Protein AF-A0A956T1J5-F1 (afdb_monomer_lite)

Radius of gyration: 21.94 Å; chains: 1; bounding box: 53×18×77 Å

pLDDT: mean 79.91, std 13.27, range [41.59, 92.5]

Sequence (119 aa):
DGTGNVAEGFSGMAVAFVRGGLLGANVYRATNTFKDPNAKFYHKALDVGRIATDMVGLAGAVMTLAVPSMAATGRVMTQFAYGADLVSHSVRTLEHAGGRITQLKEARAREKGQGGSPE

Structure (mmCIF, N/CA/C/O backbone):
data_AF-A0A956T1J5-F1
#
_entry.id   AF-A0A956T1J5-F1
#
loop_
_atom_site.group_PDB
_atom_site.id
_atom_site.type_symbol
_atom_site.label_atom_id
_atom_site.label_alt_id
_atom_site.label_comp_id
_atom_site.label_asym_id
_atom_site.label_entity_id
_atom_site.label_seq_id
_atom_site.pdbx_PDB_ins_code
_atom_site.Cartn_x
_atom_site.Cartn_y
_atom_site.Cartn_z
_atom_site.occupancy
_atom_site.B_iso_or_equiv
_atom_site.auth_seq_id
_atom_site.auth_comp_id
_atom_site.auth_asym_id
_atom_site.auth_atom_id
_atom_site.pdbx_PDB_model_num
ATOM 1 N N . ASP A 1 1 ? 31.759 -4.678 -15.363 1.00 42.50 1 ASP A N 1
ATOM 2 C CA . ASP A 1 1 ? 31.417 -5.269 -14.061 1.00 42.50 1 ASP A CA 1
ATOM 3 C C . ASP A 1 1 ? 29.912 -5.535 -14.037 1.00 42.50 1 ASP A C 1
ATOM 5 O O . ASP A 1 1 ? 29.125 -4.604 -13.960 1.00 42.50 1 ASP A O 1
ATOM 9 N N . GLY A 1 2 ? 29.512 -6.777 -14.329 1.00 46.91 2 GLY A N 1
ATOM 10 C CA . GLY A 1 2 ? 28.132 -7.168 -14.672 1.00 46.91 2 GLY A CA 1
ATOM 11 C C . GLY A 1 2 ? 27.272 -7.606 -13.483 1.00 46.91 2 GLY A C 1
ATOM 12 O O . GLY A 1 2 ? 26.213 -8.194 -13.679 1.00 46.91 2 GLY A O 1
ATOM 13 N N . THR A 1 3 ? 27.729 -7.357 -12.257 1.00 48.12 3 THR A N 1
ATOM 14 C CA . THR A 1 3 ? 27.091 -7.829 -11.017 1.00 48.12 3 THR A CA 1
ATOM 15 C C . THR A 1 3 ? 26.052 -6.850 -10.451 1.00 48.12 3 THR A C 1
ATOM 17 O O . THR A 1 3 ? 25.144 -7.277 -9.739 1.00 48.12 3 THR A O 1
ATOM 20 N N . GLY A 1 4 ? 26.104 -5.565 -10.833 1.00 45.66 4 GLY A N 1
ATOM 21 C CA . GLY A 1 4 ? 25.160 -4.535 -10.371 1.00 45.66 4 GLY A CA 1
ATOM 22 C C . GLY A 1 4 ? 23.710 -4.745 -10.835 1.00 45.66 4 GLY A C 1
ATOM 23 O O . GLY A 1 4 ? 22.786 -4.612 -10.040 1.00 45.66 4 GLY A O 1
ATOM 24 N N . ASN A 1 5 ? 23.500 -5.183 -12.082 1.00 56.34 5 ASN A N 1
ATOM 25 C CA . ASN A 1 5 ? 22.156 -5.335 -12.666 1.00 56.34 5 ASN A CA 1
ATOM 26 C C . ASN A 1 5 ? 21.361 -6.525 -12.107 1.00 56.34 5 ASN A C 1
ATOM 28 O O . ASN A 1 5 ? 20.132 -6.494 -12.087 1.00 56.34 5 ASN A O 1
ATOM 32 N N . VAL A 1 6 ? 22.040 -7.587 -11.664 1.00 48.44 6 VAL A N 1
ATOM 33 C CA . VAL A 1 6 ? 21.367 -8.790 -11.152 1.00 48.44 6 VAL A CA 1
ATOM 34 C C . VAL A 1 6 ? 20.860 -8.538 -9.734 1.00 48.44 6 VAL A C 1
ATOM 36 O O . VAL A 1 6 ? 19.697 -8.807 -9.448 1.00 48.44 6 VAL A O 1
ATOM 39 N N . ALA A 1 7 ? 21.685 -7.943 -8.867 1.00 52.09 7 ALA A N 1
ATOM 40 C CA . ALA A 1 7 ? 21.278 -7.561 -7.515 1.00 52.09 7 ALA A CA 1
ATOM 41 C C . ALA A 1 7 ? 20.133 -6.527 -7.521 1.00 52.09 7 ALA A C 1
ATOM 43 O O . ALA A 1 7 ? 19.195 -6.633 -6.730 1.00 52.09 7 ALA A O 1
ATOM 44 N N . GLU A 1 8 ? 20.164 -5.571 -8.453 1.00 58.84 8 GLU A N 1
ATOM 45 C CA . GLU A 1 8 ? 19.114 -4.561 -8.616 1.00 58.84 8 GLU A CA 1
ATOM 46 C C . GLU A 1 8 ? 17.810 -5.159 -9.187 1.00 58.84 8 GLU A C 1
ATOM 48 O O . GLU A 1 8 ? 16.718 -4.820 -8.727 1.00 58.84 8 GLU A O 1
ATOM 53 N N . GLY A 1 9 ? 17.907 -6.140 -10.094 1.00 58.28 9 GLY A N 1
ATOM 54 C CA . GLY A 1 9 ? 16.765 -6.917 -10.592 1.00 58.28 9 GLY A CA 1
ATOM 55 C C . GLY A 1 9 ? 16.124 -7.828 -9.534 1.00 58.28 9 GLY A C 1
ATOM 56 O O . GLY A 1 9 ? 14.898 -7.860 -9.414 1.00 58.28 9 GLY A O 1
ATOM 57 N N . PHE A 1 10 ? 16.930 -8.514 -8.712 1.00 59.12 10 PHE A N 1
ATOM 58 C CA . PHE A 1 10 ? 16.437 -9.296 -7.567 1.00 59.12 10 PHE A CA 1
ATOM 59 C C . PHE A 1 10 ? 15.766 -8.401 -6.515 1.00 59.12 10 PHE A C 1
ATOM 61 O O . PHE A 1 10 ? 14.714 -8.763 -5.988 1.00 59.12 10 PHE A O 1
ATOM 68 N N . SER A 1 11 ? 16.322 -7.212 -6.258 1.00 70.88 11 SER A N 1
ATOM 69 C CA . SER A 1 11 ? 15.718 -6.198 -5.384 1.00 70.88 11 SER A CA 1
ATOM 70 C C . SER A 1 11 ? 14.359 -5.727 -5.916 1.00 70.88 11 SER A C 1
ATOM 72 O O . SER A 1 11 ? 13.367 -5.745 -5.188 1.00 70.88 11 SER A O 1
ATOM 74 N N . GLY A 1 12 ? 14.263 -5.397 -7.209 1.00 73.31 12 GLY A N 1
ATOM 75 C CA . GLY A 1 12 ? 13.000 -4.977 -7.818 1.00 73.31 12 GLY A CA 1
ATOM 76 C C . GLY A 1 12 ? 11.927 -6.071 -7.794 1.00 73.31 12 GLY A C 1
ATOM 77 O O . GLY A 1 12 ? 10.765 -5.791 -7.492 1.00 73.31 12 GLY A O 1
ATOM 78 N N . MET A 1 13 ? 12.306 -7.329 -8.044 1.00 81.81 13 MET A N 1
ATOM 79 C CA . MET A 1 13 ? 11.379 -8.462 -7.988 1.00 81.81 13 MET A CA 1
ATOM 80 C C . MET A 1 13 ? 10.884 -8.718 -6.558 1.00 81.81 13 MET A C 1
ATOM 82 O O . MET A 1 13 ? 9.686 -8.909 -6.349 1.00 81.81 13 MET A O 1
ATOM 86 N N . ALA A 1 14 ? 11.772 -8.645 -5.562 1.00 83.56 14 ALA A N 1
ATOM 87 C CA . ALA A 1 14 ? 11.389 -8.735 -4.155 1.00 83.56 14 ALA A CA 1
ATOM 88 C C . ALA A 1 14 ? 10.402 -7.623 -3.762 1.00 83.56 14 ALA A C 1
ATOM 90 O O . ALA A 1 14 ? 9.392 -7.898 -3.114 1.00 83.56 14 ALA A O 1
ATOM 91 N N . VAL A 1 15 ? 10.635 -6.385 -4.210 1.00 83.25 15 VAL A N 1
ATOM 92 C CA . VAL A 1 15 ? 9.713 -5.262 -3.980 1.00 83.25 15 VAL A CA 1
ATOM 93 C C . VAL A 1 15 ? 8.346 -5.526 -4.613 1.00 83.25 15 VAL A C 1
ATOM 95 O O . VAL A 1 15 ? 7.328 -5.312 -3.956 1.00 83.25 15 VAL A O 1
ATOM 98 N N . ALA A 1 16 ? 8.298 -6.038 -5.846 1.00 86.62 16 ALA A N 1
ATOM 99 C CA . ALA A 1 16 ? 7.040 -6.389 -6.503 1.00 86.62 16 ALA A CA 1
ATOM 100 C C . ALA A 1 16 ? 6.272 -7.478 -5.731 1.00 86.62 16 ALA A C 1
ATOM 102 O O . ALA A 1 16 ? 5.070 -7.336 -5.506 1.00 86.62 16 ALA A O 1
ATOM 103 N N . PHE A 1 17 ? 6.955 -8.523 -5.252 1.00 89.06 17 PHE A N 1
ATOM 104 C CA . PHE A 1 17 ? 6.327 -9.569 -4.440 1.00 89.06 17 PHE A CA 1
ATOM 105 C C . PHE A 1 17 ? 5.799 -9.043 -3.104 1.00 89.06 17 PHE A C 1
ATOM 107 O O . PHE A 1 17 ? 4.655 -9.328 -2.745 1.00 89.06 17 PHE A O 1
ATOM 114 N N . VAL A 1 18 ? 6.590 -8.242 -2.385 1.00 87.88 18 VAL A N 1
ATOM 115 C CA . VAL A 1 18 ? 6.163 -7.630 -1.117 1.00 87.88 18 VAL A CA 1
ATOM 116 C C . VAL A 1 18 ? 4.939 -6.744 -1.339 1.00 87.88 18 VAL A C 1
ATOM 118 O O . VAL A 1 18 ? 3.962 -6.854 -0.602 1.00 87.88 18 VAL A O 1
ATOM 121 N N . ARG A 1 19 ? 4.946 -5.918 -2.392 1.00 88.75 19 ARG A N 1
ATOM 122 C CA . ARG A 1 19 ? 3.814 -5.054 -2.757 1.00 88.75 19 ARG A CA 1
ATOM 123 C C . ARG A 1 19 ? 2.570 -5.852 -3.132 1.00 88.75 19 ARG A C 1
ATOM 125 O O . ARG A 1 19 ? 1.483 -5.520 -2.671 1.00 88.75 19 ARG A O 1
ATOM 132 N N . GLY A 1 20 ? 2.721 -6.929 -3.901 1.00 88.44 20 GLY A N 1
ATOM 133 C CA . GLY A 1 20 ? 1.618 -7.835 -4.227 1.00 88.44 20 GLY A CA 1
ATOM 134 C C . GLY A 1 20 ? 1.013 -8.490 -2.981 1.00 88.44 20 GLY A C 1
ATOM 135 O O . GLY A 1 20 ? -0.209 -8.543 -2.838 1.00 88.44 20 GLY A O 1
ATOM 136 N N . GLY A 1 21 ? 1.858 -8.923 -2.041 1.00 90.00 21 GLY A N 1
ATOM 137 C CA . GLY A 1 21 ? 1.418 -9.473 -0.757 1.00 90.00 21 GLY A CA 1
ATOM 138 C C . GLY A 1 21 ? 0.683 -8.450 0.117 1.00 90.00 21 GLY A C 1
ATOM 139 O O . GLY A 1 21 ? -0.383 -8.753 0.656 1.00 90.00 21 GLY A O 1
ATOM 140 N N . LEU A 1 22 ? 1.214 -7.226 0.221 1.00 88.69 22 LEU A N 1
ATOM 141 C CA . LEU A 1 22 ? 0.582 -6.124 0.956 1.00 88.69 22 LEU A CA 1
ATOM 142 C C . LEU A 1 22 ? -0.777 -5.750 0.361 1.00 88.69 22 LEU A C 1
ATOM 144 O O . LEU A 1 22 ? -1.753 -5.648 1.109 1.00 88.69 22 LEU A O 1
ATOM 148 N N . LEU A 1 23 ? -0.863 -5.657 -0.969 1.00 92.19 23 LEU A N 1
ATOM 149 C CA . LEU A 1 23 ? -2.113 -5.399 -1.678 1.00 92.19 23 LEU A CA 1
ATOM 150 C C . LEU A 1 23 ? -3.169 -6.453 -1.326 1.00 92.19 23 LEU A C 1
ATOM 152 O O . LEU A 1 23 ? -4.277 -6.103 -0.924 1.00 92.19 23 LEU A O 1
ATOM 156 N N . GLY A 1 24 ? -2.822 -7.742 -1.408 1.00 90.50 24 GLY A N 1
ATOM 157 C CA . GLY A 1 24 ? -3.735 -8.831 -1.049 1.00 90.50 24 GLY A CA 1
ATOM 158 C C . GLY A 1 24 ? -4.215 -8.747 0.405 1.00 90.50 24 GLY A C 1
ATOM 159 O O . GLY A 1 24 ? -5.414 -8.851 0.677 1.00 90.50 24 GLY A O 1
ATOM 160 N N . ALA A 1 25 ? -3.302 -8.483 1.343 1.00 91.31 25 ALA A N 1
ATOM 161 C CA . ALA A 1 25 ? -3.637 -8.333 2.758 1.00 91.31 25 ALA A CA 1
ATOM 162 C C . ALA A 1 25 ? -4.546 -7.118 3.027 1.00 91.31 25 ALA A C 1
ATOM 164 O O . ALA A 1 25 ? -5.474 -7.201 3.839 1.00 91.31 25 ALA A O 1
ATOM 165 N N . ASN A 1 26 ? -4.311 -5.997 2.342 1.00 90.56 26 ASN A N 1
ATOM 166 C CA . ASN A 1 26 ? -5.116 -4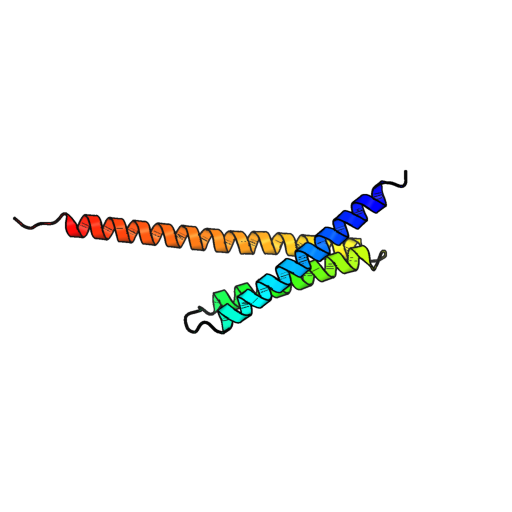.787 2.482 1.00 90.56 26 ASN A CA 1
ATOM 167 C C . ASN A 1 26 ? -6.489 -4.922 1.806 1.00 90.56 26 ASN A C 1
ATOM 169 O O . ASN A 1 26 ? -7.472 -4.463 2.381 1.00 90.56 26 ASN A O 1
ATOM 173 N N . VAL A 1 27 ? -6.602 -5.634 0.678 1.00 91.69 27 VAL A N 1
ATOM 174 C CA . VAL A 1 27 ? -7.896 -5.998 0.063 1.00 91.69 27 VAL A CA 1
ATOM 175 C C . VAL A 1 27 ? -8.716 -6.894 0.988 1.00 91.69 27 VAL A C 1
ATOM 177 O O . VAL A 1 27 ? -9.905 -6.641 1.209 1.00 91.69 27 VAL A O 1
ATOM 180 N N . TYR A 1 28 ? -8.088 -7.913 1.579 1.00 92.50 28 TYR A N 1
ATOM 181 C CA . TYR A 1 28 ? -8.753 -8.779 2.552 1.00 92.50 28 TYR A CA 1
ATOM 182 C C . TYR A 1 28 ? -9.251 -7.980 3.763 1.00 92.50 28 TYR A C 1
ATOM 184 O O . TYR A 1 28 ? -10.407 -8.110 4.172 1.00 92.50 28 TYR A O 1
ATOM 192 N N . ARG A 1 29 ? -8.407 -7.093 4.304 1.00 88.94 29 ARG A N 1
ATOM 193 C CA . ARG A 1 29 ? -8.793 -6.208 5.408 1.00 88.94 29 ARG A CA 1
ATOM 194 C C . ARG A 1 29 ? -9.944 -5.288 5.024 1.00 88.94 29 ARG A C 1
ATOM 196 O O . ARG A 1 29 ? -10.923 -5.258 5.758 1.00 88.94 29 ARG A O 1
ATOM 203 N N . ALA A 1 30 ? -9.849 -4.588 3.895 1.00 90.75 30 ALA A N 1
ATOM 204 C CA . ALA A 1 30 ? -10.905 -3.699 3.429 1.00 90.75 30 ALA A CA 1
ATOM 205 C C . ALA A 1 30 ? -12.224 -4.460 3.315 1.00 90.75 30 ALA A C 1
ATOM 207 O O . ALA A 1 30 ? -13.235 -4.024 3.849 1.00 90.75 30 ALA A O 1
ATOM 208 N N . THR A 1 31 ? -12.207 -5.657 2.729 1.00 92.25 31 THR A N 1
ATOM 209 C CA . THR A 1 31 ? -13.399 -6.508 2.635 1.00 92.25 31 THR A CA 1
ATOM 210 C C . THR A 1 31 ? -14.042 -6.746 4.006 1.00 92.25 31 THR A C 1
ATOM 212 O O . THR A 1 31 ? -15.264 -6.668 4.128 1.00 92.25 31 THR A O 1
ATOM 215 N N . ASN A 1 32 ? -13.243 -6.974 5.050 1.00 91.75 32 ASN A N 1
ATOM 216 C CA . ASN A 1 32 ? -13.747 -7.137 6.415 1.00 91.75 32 ASN A CA 1
ATOM 217 C C . ASN A 1 32 ? -14.239 -5.815 7.027 1.00 91.75 32 ASN A C 1
ATOM 219 O O . ASN A 1 32 ? -15.321 -5.793 7.605 1.00 91.75 32 ASN A O 1
ATOM 223 N N . THR A 1 33 ? -13.523 -4.704 6.838 1.00 88.81 33 THR A N 1
ATOM 224 C CA . THR A 1 33 ? -13.947 -3.366 7.293 1.00 88.81 33 THR A CA 1
ATOM 225 C C . THR A 1 33 ? -15.260 -2.930 6.639 1.00 88.81 33 THR A C 1
ATOM 227 O O . THR A 1 33 ? -16.102 -2.297 7.268 1.00 88.81 33 THR A O 1
ATOM 230 N N . PHE A 1 34 ? -15.471 -3.261 5.365 1.00 90.00 34 PHE A N 1
ATOM 231 C CA . PHE A 1 34 ? -16.709 -2.933 4.662 1.00 90.00 34 PHE A CA 1
ATOM 232 C C . PHE A 1 34 ? -17.896 -3.771 5.143 1.00 90.00 34 PHE A C 1
ATOM 234 O O . PHE A 1 34 ? -19.011 -3.244 5.159 1.00 90.00 34 PHE A O 1
ATOM 241 N N . LYS A 1 35 ? -17.649 -5.023 5.553 1.00 92.06 35 LYS A N 1
ATOM 242 C CA . LYS A 1 35 ? -18.645 -5.934 6.137 1.00 92.06 35 LYS A CA 1
ATOM 243 C C . LYS A 1 35 ? -18.966 -5.632 7.603 1.00 92.06 35 LYS A C 1
ATOM 245 O O . LYS A 1 35 ? -20.031 -6.029 8.061 1.00 92.06 35 LYS A O 1
ATOM 250 N N . ASP A 1 36 ? -18.080 -4.954 8.329 1.00 88.12 36 ASP A N 1
ATOM 251 C CA . ASP A 1 36 ? -18.313 -4.577 9.723 1.00 88.12 36 ASP A CA 1
ATOM 252 C C . ASP A 1 36 ? -19.342 -3.426 9.818 1.00 88.12 36 ASP A C 1
ATOM 254 O O . ASP A 1 36 ? -19.085 -2.321 9.319 1.00 88.12 36 ASP A O 1
ATOM 258 N N . PRO A 1 37 ? -20.511 -3.647 10.453 1.00 85.25 37 PRO A N 1
ATOM 259 C CA . PRO A 1 37 ? -21.532 -2.615 10.619 1.00 85.25 37 PRO A CA 1
ATOM 260 C C . PRO A 1 37 ? -21.110 -1.496 11.584 1.00 85.25 37 PRO A C 1
ATOM 262 O O . PRO A 1 37 ? -21.673 -0.406 11.525 1.00 85.25 37 PRO A O 1
ATOM 265 N N . ASN A 1 38 ? -20.111 -1.732 12.440 1.00 88.56 38 ASN A N 1
ATOM 266 C CA . ASN A 1 38 ? -19.591 -0.742 13.386 1.00 88.56 38 ASN A CA 1
ATOM 267 C C . ASN A 1 38 ? -18.415 0.067 12.813 1.00 88.56 38 ASN A C 1
ATOM 269 O O . ASN A 1 38 ? -17.921 0.998 13.460 1.00 88.56 38 ASN A O 1
ATOM 273 N N . ALA A 1 39 ? -17.949 -0.262 11.604 1.00 83.25 39 ALA A N 1
ATOM 274 C CA . ALA A 1 39 ? -16.834 0.433 10.984 1.00 83.25 39 ALA A CA 1
ATOM 275 C C . ALA A 1 39 ? -17.222 1.861 10.583 1.00 83.25 39 ALA A C 1
ATOM 277 O O . ALA A 1 39 ? -18.062 2.098 9.710 1.00 83.25 39 ALA A O 1
ATOM 278 N N . LYS A 1 40 ? -16.531 2.835 11.181 1.00 87.81 40 LYS A N 1
ATOM 279 C CA . LYS A 1 40 ? -16.643 4.250 10.813 1.00 87.81 40 LYS A CA 1
ATOM 280 C C . LYS A 1 40 ? -16.227 4.465 9.356 1.00 87.81 40 LYS A C 1
ATOM 282 O O . LYS A 1 40 ? -15.310 3.818 8.850 1.00 87.81 40 LYS A O 1
ATOM 287 N N . P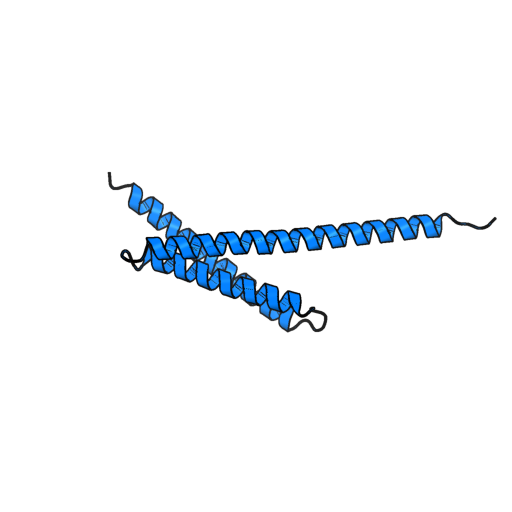HE A 1 41 ? -16.851 5.446 8.703 1.00 86.06 41 PHE A N 1
ATOM 288 C CA . PHE A 1 41 ? -16.608 5.770 7.293 1.00 86.06 41 PHE A CA 1
ATOM 289 C C . PHE A 1 41 ? -15.123 6.008 6.970 1.00 86.06 41 PHE A C 1
ATOM 291 O O . PHE A 1 41 ? -14.622 5.533 5.952 1.00 86.06 41 PHE A O 1
ATOM 298 N N . TYR A 1 42 ? -14.387 6.676 7.862 1.00 83.62 42 TYR A N 1
ATOM 299 C CA . TYR A 1 42 ? -12.973 6.964 7.628 1.00 83.62 42 TYR A CA 1
ATOM 300 C C . TYR A 1 42 ? -12.090 5.703 7.613 1.00 83.62 42 TYR A C 1
ATOM 302 O O . TYR A 1 42 ? -11.077 5.698 6.923 1.00 83.62 42 TYR A O 1
ATOM 310 N N . HIS A 1 43 ? -12.464 4.617 8.305 1.00 83.00 43 HIS A N 1
ATOM 311 C CA . HIS A 1 43 ? -11.724 3.352 8.223 1.00 83.00 43 HIS A CA 1
ATOM 312 C C . HIS A 1 43 ? -11.839 2.743 6.826 1.00 83.00 43 HIS A C 1
ATOM 314 O O . HIS A 1 43 ? -10.839 2.317 6.254 1.00 83.00 43 HIS A O 1
ATOM 320 N N . LYS A 1 44 ? -13.042 2.792 6.240 1.00 87.00 44 LYS A N 1
ATOM 321 C CA . LYS A 1 44 ? -13.287 2.363 4.858 1.00 87.00 44 LYS A CA 1
ATOM 322 C C . LYS A 1 44 ? -12.479 3.214 3.874 1.00 87.00 44 LYS A C 1
ATOM 324 O O . LYS A 1 44 ? -11.828 2.667 2.990 1.00 87.00 44 LYS A O 1
ATOM 329 N N . ALA A 1 45 ? -12.455 4.535 4.068 1.00 87.31 45 ALA A N 1
ATOM 330 C CA . ALA A 1 45 ? -11.668 5.448 3.238 1.00 87.31 45 ALA A CA 1
ATOM 331 C C . ALA A 1 45 ? -10.151 5.194 3.340 1.00 87.31 45 ALA A C 1
ATOM 333 O O . ALA A 1 45 ? -9.468 5.158 2.319 1.00 87.31 45 ALA A O 1
ATOM 334 N N . LEU A 1 46 ? -9.624 4.968 4.549 1.00 87.06 46 LEU A N 1
ATOM 335 C CA . LEU A 1 46 ? -8.211 4.634 4.758 1.00 87.06 46 LEU A CA 1
ATOM 336 C C . LEU A 1 46 ? -7.831 3.299 4.112 1.00 87.06 46 LEU A C 1
ATOM 338 O O . LEU A 1 46 ? -6.747 3.184 3.543 1.00 87.06 46 LEU A O 1
ATOM 342 N N . ASP A 1 47 ? -8.708 2.299 4.183 1.00 88.81 47 ASP A N 1
ATOM 343 C CA . ASP A 1 47 ? -8.463 0.997 3.565 1.00 88.81 47 ASP A CA 1
ATOM 344 C C . ASP A 1 47 ? -8.473 1.081 2.032 1.00 88.81 47 ASP A C 1
ATOM 346 O O . ASP A 1 47 ? -7.573 0.543 1.389 1.00 88.81 47 ASP A O 1
ATOM 350 N N . VAL A 1 48 ? -9.415 1.824 1.438 1.00 89.50 48 VAL A N 1
ATOM 351 C CA . VAL A 1 48 ? -9.416 2.095 -0.013 1.00 89.50 48 VAL A CA 1
ATOM 352 C C . VAL A 1 48 ? -8.164 2.870 -0.428 1.00 89.50 48 VAL A C 1
ATOM 354 O O . VAL A 1 48 ? -7.531 2.521 -1.424 1.00 89.50 48 VAL A O 1
ATOM 357 N N . GLY A 1 49 ? -7.771 3.884 0.350 1.00 88.44 49 GLY A N 1
ATOM 358 C CA . GLY A 1 49 ? -6.558 4.660 0.103 1.00 88.44 49 GLY A CA 1
ATOM 359 C C . GLY A 1 49 ? -5.301 3.789 0.080 1.00 88.44 49 GLY A C 1
ATOM 360 O O . GLY A 1 49 ? -4.506 3.907 -0.848 1.00 88.44 49 GLY A O 1
ATOM 361 N N . ARG A 1 50 ? -5.162 2.861 1.038 1.00 88.56 50 ARG A N 1
ATOM 362 C CA . ARG A 1 50 ? -4.039 1.907 1.071 1.00 88.56 50 ARG A CA 1
ATOM 363 C C 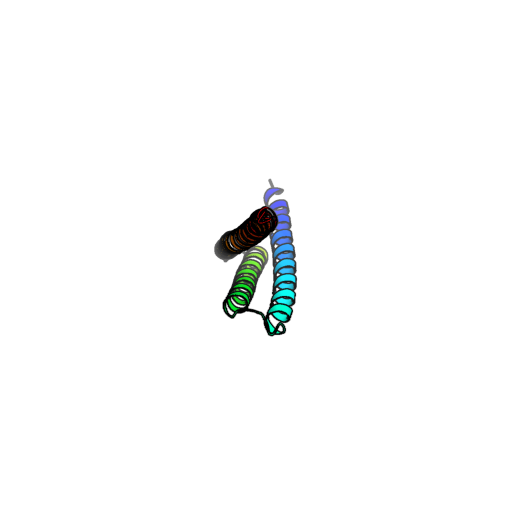. ARG A 1 50 ? -4.018 0.975 -0.134 1.00 88.56 50 ARG A C 1
ATOM 365 O O . ARG A 1 50 ? -2.960 0.755 -0.712 1.00 88.56 50 ARG A O 1
ATOM 372 N N . ILE A 1 51 ? -5.174 0.445 -0.533 1.00 92.00 51 ILE A N 1
ATOM 373 C CA . ILE A 1 51 ? -5.270 -0.412 -1.723 1.00 92.00 51 ILE A CA 1
ATOM 374 C C . ILE A 1 51 ? -4.820 0.360 -2.964 1.00 92.00 51 ILE A C 1
ATOM 376 O O . ILE A 1 51 ? -4.019 -0.147 -3.745 1.00 92.00 51 ILE A O 1
ATOM 380 N N . ALA A 1 52 ? -5.284 1.601 -3.126 1.00 91.25 52 ALA A N 1
ATOM 381 C CA . ALA A 1 52 ? -4.889 2.438 -4.252 1.00 91.25 52 ALA A CA 1
ATOM 382 C C . ALA A 1 52 ? -3.374 2.703 -4.261 1.00 91.25 52 ALA A C 1
ATOM 384 O O . ALA A 1 52 ? -2.733 2.574 -5.305 1.00 91.25 52 ALA A O 1
ATOM 385 N N . THR A 1 53 ? -2.777 3.020 -3.108 1.00 90.69 53 THR A N 1
ATOM 386 C CA . THR A 1 53 ? -1.330 3.272 -3.013 1.00 90.69 53 THR A CA 1
ATOM 387 C C . THR A 1 53 ? -0.505 2.009 -3.245 1.00 90.69 53 THR A C 1
ATOM 389 O O . THR A 1 53 ? 0.521 2.077 -3.919 1.00 90.69 53 THR A O 1
ATOM 392 N N . ASP A 1 54 ? -0.971 0.847 -2.783 1.00 89.75 54 ASP A N 1
ATOM 393 C CA . ASP A 1 54 ? -0.330 -0.442 -3.062 1.00 89.75 54 ASP A CA 1
ATOM 394 C C . ASP A 1 54 ? -0.393 -0.810 -4.545 1.00 89.75 54 ASP A C 1
ATOM 396 O O . ASP A 1 54 ? 0.601 -1.284 -5.095 1.00 89.75 54 ASP A O 1
ATOM 400 N N . MET A 1 55 ? -1.517 -0.547 -5.220 1.00 91.25 55 MET A N 1
ATOM 401 C CA . MET A 1 55 ? -1.630 -0.739 -6.669 1.00 91.25 55 MET A CA 1
ATOM 402 C C . MET A 1 55 ? -0.642 0.148 -7.434 1.00 91.25 55 MET A C 1
ATOM 404 O O . MET A 1 55 ? 0.024 -0.335 -8.348 1.00 91.25 55 MET A O 1
ATOM 408 N N . VAL A 1 56 ? -0.499 1.419 -7.042 1.00 92.19 56 VAL A N 1
ATOM 409 C CA . VAL A 1 56 ? 0.492 2.342 -7.627 1.00 92.19 56 VAL A CA 1
ATOM 410 C C . VAL A 1 56 ? 1.919 1.853 -7.374 1.00 92.19 56 VAL A C 1
ATOM 412 O O . VAL A 1 56 ? 2.734 1.845 -8.296 1.00 92.19 56 VAL A O 1
ATOM 415 N N . GLY A 1 57 ? 2.224 1.397 -6.157 1.00 88.88 57 GLY A N 1
ATOM 416 C CA . GLY A 1 57 ? 3.540 0.862 -5.809 1.00 88.88 57 GLY A CA 1
ATOM 417 C C . GLY A 1 57 ? 3.881 -0.423 -6.562 1.00 88.88 57 GLY A C 1
ATOM 418 O O . GLY A 1 57 ? 4.996 -0.568 -7.057 1.00 88.88 57 GLY A O 1
ATOM 419 N N . LEU A 1 58 ? 2.915 -1.335 -6.704 1.00 91.38 58 LEU A N 1
ATOM 420 C CA . LEU A 1 58 ? 3.071 -2.570 -7.472 1.00 91.38 58 LEU A CA 1
ATOM 421 C C . LEU A 1 58 ? 3.244 -2.280 -8.966 1.00 91.38 58 LEU A C 1
ATOM 423 O O . LEU A 1 58 ? 4.154 -2.822 -9.589 1.00 91.38 58 LEU A O 1
ATOM 427 N N . ALA A 1 59 ? 2.419 -1.396 -9.533 1.00 91.62 59 ALA A N 1
ATOM 428 C CA . ALA A 1 59 ? 2.552 -0.965 -10.922 1.00 91.62 59 ALA A CA 1
ATOM 429 C C . ALA A 1 59 ? 3.915 -0.303 -11.171 1.00 91.62 59 ALA A C 1
ATOM 431 O O . ALA A 1 59 ? 4.556 -0.593 -12.177 1.00 91.62 59 ALA A O 1
ATOM 432 N N . GLY A 1 60 ? 4.394 0.519 -10.233 1.00 89.06 60 GLY A N 1
ATOM 433 C CA . GLY A 1 60 ? 5.730 1.111 -10.275 1.00 89.06 60 GLY A CA 1
ATOM 434 C C . GLY A 1 60 ? 6.849 0.068 -10.257 1.00 89.06 60 GLY A C 1
ATOM 435 O O . GLY A 1 60 ? 7.778 0.143 -11.065 1.00 89.06 60 GLY A O 1
ATOM 436 N N . ALA A 1 61 ? 6.742 -0.941 -9.391 1.00 87.56 61 ALA A N 1
ATOM 437 C CA . ALA A 1 61 ? 7.712 -2.030 -9.311 1.00 87.56 61 ALA A CA 1
ATOM 438 C C . ALA A 1 61 ? 7.738 -2.858 -10.608 1.00 87.56 61 ALA A C 1
ATOM 440 O O . ALA A 1 61 ? 8.808 -3.097 -11.167 1.00 87.56 61 ALA A O 1
ATOM 441 N N . VAL A 1 62 ? 6.566 -3.215 -11.146 1.00 88.88 62 VAL A N 1
ATOM 442 C CA . VAL A 1 62 ? 6.444 -3.930 -12.428 1.00 88.88 62 VAL A CA 1
ATOM 443 C C . VAL A 1 62 ? 6.987 -3.087 -13.580 1.00 88.88 62 VAL A C 1
ATOM 445 O O . VAL A 1 62 ? 7.761 -3.592 -14.386 1.00 88.88 62 VAL A O 1
ATOM 448 N N . MET A 1 63 ? 6.648 -1.798 -13.642 1.00 88.25 63 MET A N 1
ATOM 449 C CA . MET A 1 63 ? 7.146 -0.876 -14.667 1.00 88.25 63 MET A CA 1
ATOM 450 C C . MET A 1 63 ? 8.673 -0.754 -14.624 1.00 88.25 63 MET A C 1
ATOM 452 O O . MET A 1 63 ? 9.311 -0.746 -15.671 1.00 88.25 63 MET A O 1
ATOM 456 N N . THR A 1 64 ? 9.262 -0.732 -13.425 1.00 87.06 64 THR A N 1
ATOM 457 C CA . THR A 1 64 ? 10.722 -0.702 -13.244 1.00 87.06 64 THR A CA 1
ATOM 458 C C . THR A 1 64 ? 11.406 -1.945 -13.810 1.00 87.06 64 THR A C 1
ATOM 460 O O . THR A 1 64 ? 12.486 -1.835 -14.384 1.00 87.06 64 THR A O 1
ATOM 463 N N . LEU A 1 65 ? 10.775 -3.113 -13.669 1.00 85.19 65 LEU A N 1
ATOM 464 C CA . LEU A 1 65 ? 11.325 -4.397 -14.108 1.00 85.19 65 LEU A CA 1
ATOM 465 C C . LEU A 1 65 ? 11.074 -4.692 -15.590 1.00 85.19 65 LEU A C 1
ATOM 467 O O . LEU A 1 65 ? 11.942 -5.235 -16.267 1.00 85.19 65 LEU A O 1
ATOM 471 N N . ALA A 1 66 ? 9.876 -4.379 -16.082 1.00 86.00 66 ALA A N 1
ATOM 472 C CA . ALA A 1 66 ? 9.402 -4.818 -17.391 1.00 86.00 66 ALA A CA 1
ATOM 473 C C . ALA A 1 66 ? 9.574 -3.761 -18.489 1.00 86.00 66 ALA A C 1
ATOM 475 O O . ALA A 1 66 ? 9.551 -4.105 -19.670 1.00 86.00 66 ALA A O 1
ATOM 476 N N . VAL A 1 67 ? 9.737 -2.482 -18.126 1.00 88.19 67 VAL A N 1
ATOM 477 C CA . VAL A 1 67 ? 9.797 -1.370 -19.084 1.00 88.19 67 VAL A CA 1
ATOM 478 C C . VAL A 1 67 ? 11.050 -0.524 -18.825 1.00 88.19 67 VAL A C 1
ATOM 480 O O . VAL A 1 67 ? 10.977 0.497 -18.137 1.00 88.19 67 VAL A O 1
ATOM 483 N N . PRO A 1 68 ? 12.216 -0.895 -19.396 1.00 85.00 68 PRO A N 1
ATOM 484 C CA . PRO A 1 68 ? 13.481 -0.199 -19.144 1.00 85.00 68 PRO A CA 1
ATOM 485 C C . PRO A 1 68 ? 13.426 1.309 -19.425 1.00 85.00 68 PRO A C 1
ATOM 487 O O . PRO A 1 68 ? 13.997 2.103 -18.679 1.00 85.00 68 PRO A O 1
ATOM 490 N N . SER A 1 69 ? 12.677 1.723 -20.454 1.00 89.81 69 SER A N 1
ATOM 491 C CA . SER A 1 69 ? 12.483 3.133 -20.824 1.00 89.81 69 SER A CA 1
ATOM 492 C C . SER A 1 69 ? 11.687 3.945 -19.796 1.00 89.81 69 SER A C 1
ATOM 494 O O . SER A 1 69 ? 11.776 5.169 -19.789 1.00 89.81 69 SER A O 1
ATOM 496 N N . MET A 1 70 ? 10.932 3.286 -18.912 1.00 88.81 70 MET A N 1
ATOM 497 C CA . MET A 1 70 ? 10.129 3.917 -17.861 1.00 88.81 70 MET A CA 1
ATOM 498 C C . MET A 1 70 ? 10.621 3.567 -16.452 1.00 88.81 70 MET A C 1
ATOM 500 O O . MET A 1 70 ? 9.945 3.870 -15.469 1.00 88.81 70 MET A O 1
ATOM 504 N N . ALA A 1 71 ? 11.812 2.974 -16.317 1.00 86.38 71 ALA A N 1
ATOM 505 C CA . ALA A 1 71 ? 12.297 2.495 -15.026 1.00 86.38 71 ALA A CA 1
ATOM 506 C C . ALA A 1 71 ? 12.444 3.607 -13.973 1.00 86.38 71 ALA A C 1
ATOM 508 O O . ALA A 1 71 ? 12.189 3.391 -12.791 1.00 86.38 71 ALA A O 1
ATOM 509 N N . ALA A 1 72 ? 12.798 4.827 -14.390 1.00 87.00 72 ALA A N 1
ATOM 510 C CA . ALA A 1 72 ? 12.833 5.981 -13.493 1.00 87.00 72 ALA A CA 1
ATOM 511 C C . ALA A 1 72 ? 11.435 6.342 -12.960 1.00 87.00 72 ALA A C 1
ATOM 513 O O . ALA A 1 72 ? 11.269 6.529 -11.756 1.00 87.00 72 ALA A O 1
ATOM 514 N N . THR A 1 73 ? 10.426 6.365 -13.832 1.00 88.81 73 THR A N 1
ATOM 515 C CA . THR A 1 73 ? 9.024 6.599 -13.458 1.00 88.81 73 THR A CA 1
ATOM 516 C C . THR A 1 73 ? 8.516 5.513 -12.515 1.00 88.81 73 THR A C 1
ATOM 518 O O . THR A 1 73 ? 7.922 5.820 -11.482 1.00 88.81 73 THR A O 1
ATOM 521 N N . GLY A 1 74 ? 8.818 4.246 -12.814 1.00 87.50 74 GLY A N 1
ATOM 522 C CA . GLY A 1 74 ? 8.457 3.121 -11.956 1.00 87.50 74 GLY A CA 1
ATOM 523 C C . GLY A 1 74 ? 9.050 3.232 -10.545 1.00 87.50 74 GLY A C 1
ATOM 524 O O . GLY A 1 74 ? 8.348 3.007 -9.553 1.00 87.50 74 GLY A O 1
ATOM 525 N N . ARG A 1 75 ? 10.309 3.679 -10.427 1.00 87.12 75 ARG A N 1
ATOM 526 C CA . ARG A 1 75 ? 10.946 3.954 -9.128 1.00 87.12 75 ARG A CA 1
ATOM 527 C C . ARG A 1 75 ? 10.237 5.067 -8.360 1.00 87.12 75 ARG A C 1
ATOM 529 O O . ARG A 1 75 ? 9.974 4.889 -7.174 1.00 87.12 75 ARG A O 1
ATOM 536 N N . VAL A 1 76 ? 9.867 6.165 -9.022 1.00 88.38 76 VAL A N 1
ATOM 537 C CA . VAL A 1 76 ? 9.123 7.273 -8.391 1.00 88.38 76 VAL A CA 1
ATOM 538 C C . VAL A 1 76 ? 7.765 6.801 -7.868 1.00 88.38 76 VAL A C 1
ATOM 540 O O . VAL A 1 76 ? 7.414 7.089 -6.726 1.00 88.38 76 VAL A O 1
ATOM 543 N N . MET A 1 77 ? 7.022 6.019 -8.655 1.00 88.81 77 MET A N 1
ATOM 544 C CA . MET A 1 77 ? 5.737 5.449 -8.227 1.00 88.81 77 MET A CA 1
ATOM 545 C C . MET A 1 77 ? 5.894 4.536 -7.003 1.00 88.81 77 MET A C 1
ATOM 547 O O . MET A 1 77 ? 5.113 4.610 -6.053 1.00 88.81 77 MET A O 1
ATOM 551 N N . THR A 1 78 ? 6.942 3.711 -6.998 1.00 87.56 78 THR A N 1
ATOM 552 C CA . THR A 1 78 ? 7.260 2.813 -5.880 1.00 87.56 78 THR A CA 1
ATOM 553 C C . THR A 1 78 ? 7.627 3.593 -4.611 1.00 87.56 78 THR A C 1
ATOM 555 O O . THR A 1 78 ? 7.178 3.249 -3.517 1.00 87.56 78 THR A O 1
ATOM 558 N N . GLN A 1 79 ? 8.411 4.668 -4.744 1.00 86.00 79 GLN A N 1
ATOM 559 C CA . GLN A 1 79 ? 8.786 5.551 -3.633 1.00 86.00 79 GLN A CA 1
ATOM 560 C C . GLN A 1 79 ? 7.585 6.321 -3.075 1.00 86.00 79 GLN A C 1
ATOM 562 O O . GLN A 1 79 ? 7.433 6.418 -1.857 1.00 86.00 79 GLN A O 1
ATOM 567 N N . PHE A 1 80 ? 6.705 6.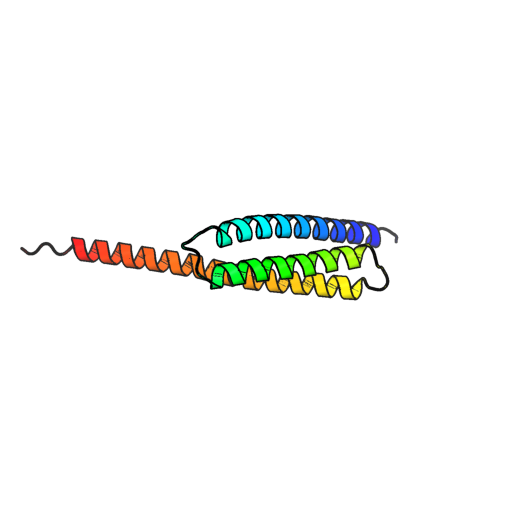821 -3.946 1.00 86.88 80 PHE A N 1
ATOM 568 C CA . PHE A 1 80 ? 5.467 7.479 -3.535 1.00 86.88 80 PHE A CA 1
ATOM 569 C C . PHE A 1 80 ? 4.596 6.548 -2.681 1.00 86.88 80 PHE A C 1
ATOM 571 O O . PHE A 1 80 ? 4.149 6.940 -1.602 1.00 86.88 80 PHE A O 1
ATOM 578 N N . ALA A 1 81 ? 4.420 5.296 -3.115 1.00 85.31 81 ALA A N 1
ATOM 579 C CA . ALA A 1 81 ? 3.677 4.295 -2.354 1.00 85.31 81 ALA A CA 1
ATOM 580 C C . ALA A 1 81 ? 4.300 4.035 -0.969 1.00 85.31 81 ALA A C 1
ATOM 582 O O . ALA A 1 81 ? 3.581 3.980 0.024 1.00 85.31 81 ALA A O 1
ATOM 583 N N . TYR A 1 82 ? 5.633 3.978 -0.873 1.00 82.94 82 TYR A N 1
ATOM 584 C CA . TYR A 1 82 ? 6.337 3.874 0.413 1.00 82.94 82 TYR A CA 1
ATOM 585 C C . TYR A 1 82 ? 6.057 5.054 1.351 1.00 82.94 82 TYR A C 1
ATOM 587 O O . TYR A 1 82 ? 5.842 4.861 2.549 1.00 82.94 82 TYR A O 1
ATOM 595 N N . GLY A 1 83 ? 6.035 6.278 0.818 1.00 83.38 83 GLY A N 1
ATOM 596 C CA . GLY A 1 83 ? 5.670 7.464 1.592 1.00 83.38 83 GLY A CA 1
ATOM 597 C C . GLY A 1 83 ? 4.236 7.387 2.119 1.00 83.38 83 GLY A C 1
ATOM 598 O O . GLY A 1 83 ? 3.985 7.665 3.293 1.00 83.38 83 GLY A O 1
ATOM 599 N N . ALA A 1 84 ? 3.299 6.941 1.280 1.00 84.69 84 ALA A N 1
ATOM 600 C CA . ALA A 1 84 ? 1.911 6.756 1.685 1.00 84.69 84 ALA A CA 1
ATOM 601 C C . ALA A 1 84 ? 1.753 5.676 2.771 1.00 84.69 84 ALA A C 1
ATOM 603 O O . ALA A 1 84 ? 0.989 5.871 3.723 1.00 84.69 84 ALA A O 1
ATOM 604 N N . ASP A 1 85 ? 2.519 4.582 2.695 1.00 83.06 85 ASP A N 1
ATOM 605 C CA . ASP A 1 85 ? 2.520 3.548 3.733 1.00 83.06 85 ASP A CA 1
ATOM 606 C C . ASP A 1 85 ? 2.935 4.112 5.085 1.00 83.06 85 ASP A C 1
ATOM 608 O O . ASP A 1 85 ? 2.245 3.868 6.077 1.00 83.06 85 ASP A O 1
ATOM 612 N N . LEU A 1 86 ? 4.018 4.898 5.119 1.00 82.12 86 LEU A N 1
ATOM 613 C CA . LEU A 1 86 ? 4.526 5.529 6.339 1.00 82.12 86 LEU A CA 1
ATOM 614 C C . LEU A 1 86 ? 3.469 6.423 6.987 1.00 82.12 86 LEU A C 1
ATOM 616 O O . LEU A 1 86 ? 3.228 6.321 8.193 1.00 82.12 86 LEU A O 1
ATOM 620 N N . VAL A 1 87 ? 2.791 7.257 6.195 1.00 81.56 87 VAL A N 1
ATOM 621 C CA . VAL A 1 87 ? 1.691 8.102 6.683 1.00 81.56 87 VAL A CA 1
ATOM 622 C C . VAL A 1 87 ? 0.564 7.236 7.241 1.00 81.56 87 VAL A C 1
ATOM 624 O O . VAL A 1 87 ? 0.116 7.442 8.370 1.00 81.56 87 VAL A O 1
ATOM 627 N N . SER A 1 88 ? 0.143 6.214 6.495 1.00 78.75 88 SER A N 1
ATOM 628 C CA . SER A 1 88 ? -0.946 5.333 6.918 1.00 78.75 88 SER A CA 1
ATOM 629 C C . SER A 1 88 ? -0.607 4.549 8.193 1.00 78.75 88 SER A C 1
ATOM 631 O O . SER A 1 88 ? -1.494 4.283 9.009 1.00 78.75 88 SER A O 1
ATOM 633 N N . HIS A 1 89 ? 0.658 4.166 8.378 1.00 79.38 89 HIS A N 1
ATOM 634 C CA . HIS A 1 89 ? 1.128 3.466 9.567 1.00 79.38 89 HIS A CA 1
ATOM 635 C C . HIS A 1 89 ? 1.159 4.416 10.763 1.00 79.38 89 HIS A C 1
ATOM 637 O O . HIS A 1 89 ? 0.676 4.066 11.836 1.00 79.38 89 HIS A O 1
ATOM 643 N N . SER A 1 90 ? 1.619 5.650 10.549 1.00 79.06 90 SER A N 1
ATOM 644 C CA . SER A 1 90 ? 1.679 6.697 11.572 1.00 79.06 90 SER A CA 1
ATOM 645 C C . SER A 1 90 ? 0.292 7.036 12.119 1.00 79.06 90 SER A C 1
ATOM 647 O O . SER A 1 90 ? 0.099 7.056 13.333 1.00 79.06 90 SER A O 1
ATOM 649 N N . VAL A 1 91 ? -0.702 7.202 11.237 1.00 78.75 91 VAL A N 1
ATOM 650 C CA . VAL A 1 91 ? -2.109 7.405 11.631 1.00 78.75 91 VAL A CA 1
ATOM 651 C C . VAL A 1 91 ? -2.598 6.259 12.518 1.00 78.75 91 VAL A C 1
ATOM 653 O O . VAL A 1 91 ? -3.218 6.487 13.554 1.00 78.75 91 VAL A O 1
ATOM 656 N N . ARG A 1 92 ? -2.268 5.014 12.165 1.00 74.75 92 ARG A N 1
ATOM 657 C CA . ARG A 1 92 ? -2.710 3.842 12.926 1.00 74.75 92 ARG A CA 1
ATOM 658 C C . ARG A 1 92 ? -2.013 3.711 14.278 1.00 74.75 92 ARG A C 1
ATOM 660 O O . ARG A 1 92 ? -2.651 3.318 15.256 1.00 74.75 92 ARG A O 1
ATOM 667 N N . THR A 1 93 ? -0.726 4.034 14.345 1.00 77.44 93 THR A N 1
ATOM 668 C CA . THR A 1 93 ? 0.030 4.069 15.603 1.00 77.44 93 THR A CA 1
ATOM 669 C C . THR A 1 93 ? -0.565 5.103 16.556 1.00 77.44 93 THR A C 1
ATOM 671 O O . THR A 1 93 ? -0.742 4.813 17.739 1.00 77.44 93 THR A O 1
ATOM 674 N N . LEU A 1 94 ? -0.954 6.271 16.036 1.00 77.19 94 LEU A N 1
ATOM 675 C CA . LEU A 1 94 ? -1.630 7.308 16.816 1.00 77.19 94 LEU A CA 1
ATOM 676 C C . LEU A 1 94 ? -2.990 6.837 17.353 1.00 77.19 94 LEU A 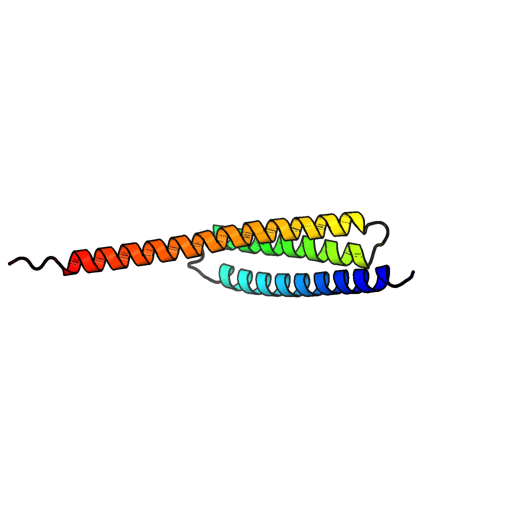C 1
ATOM 678 O O . LEU A 1 94 ? -3.290 7.078 18.521 1.00 77.19 94 LEU A O 1
ATOM 682 N N . GLU A 1 95 ? -3.781 6.105 16.563 1.00 77.75 95 GLU A N 1
ATOM 683 C CA . GLU A 1 95 ? -5.048 5.525 17.039 1.00 77.75 95 GLU A CA 1
ATOM 684 C C . GLU A 1 95 ? -4.846 4.509 18.172 1.00 77.75 95 GLU A C 1
ATOM 686 O O . GLU A 1 95 ? -5.554 4.559 19.181 1.00 77.75 95 GLU A O 1
ATOM 691 N N . HIS A 1 96 ? -3.862 3.612 18.050 1.00 78.69 96 HIS A N 1
ATOM 692 C CA . HIS A 1 96 ? -3.576 2.627 19.101 1.00 78.69 96 HIS A CA 1
ATOM 693 C C . HIS A 1 96 ? -3.078 3.300 20.383 1.00 78.69 96 HIS A C 1
ATOM 695 O O . HIS A 1 96 ? -3.488 2.917 21.481 1.00 78.69 96 HIS A O 1
ATOM 701 N N . ALA A 1 97 ? -2.225 4.320 20.261 1.00 76.06 97 ALA A N 1
ATOM 702 C CA . ALA A 1 97 ? -1.765 5.100 21.403 1.00 76.06 97 ALA A CA 1
ATOM 703 C C . ALA A 1 97 ? -2.931 5.834 22.086 1.00 76.06 97 ALA A C 1
ATOM 705 O O . ALA A 1 97 ? -3.075 5.754 23.306 1.00 76.06 97 ALA A O 1
ATOM 706 N N . GLY A 1 98 ? -3.809 6.474 21.305 1.00 74.25 98 GLY A N 1
ATOM 707 C CA . GLY A 1 98 ? -5.012 7.138 21.810 1.00 74.25 98 GLY A CA 1
ATOM 708 C C . GLY A 1 98 ? -5.947 6.179 22.550 1.00 74.25 98 GLY A C 1
ATOM 709 O O . GLY A 1 98 ? -6.361 6.470 23.671 1.00 74.25 98 GLY A O 1
ATOM 710 N N . GLY A 1 99 ? -6.208 4.998 21.979 1.00 74.44 99 GLY A N 1
ATOM 711 C CA . GLY A 1 99 ? -7.027 3.961 22.613 1.00 74.44 99 GLY A CA 1
ATOM 712 C C . GLY A 1 99 ? -6.465 3.488 23.957 1.00 74.44 99 GLY A C 1
ATOM 713 O O . GLY A 1 99 ? -7.208 3.379 24.933 1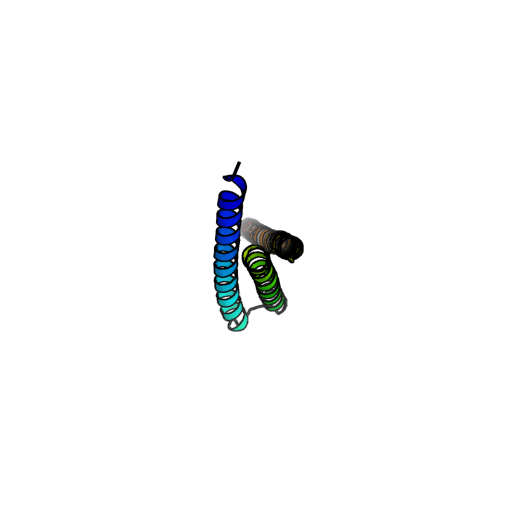.00 74.44 99 GLY A O 1
ATOM 714 N N . ARG A 1 100 ? -5.142 3.287 24.052 1.00 74.81 100 ARG A N 1
ATOM 715 C CA . ARG A 1 100 ? -4.482 2.918 25.319 1.00 74.81 100 ARG A CA 1
ATOM 716 C C . ARG A 1 100 ? -4.572 4.027 26.364 1.00 74.81 100 ARG A C 1
ATOM 718 O O . ARG A 1 100 ? -4.802 3.736 27.533 1.00 74.81 100 ARG A O 1
ATOM 725 N N . ILE A 1 101 ? -4.429 5.290 25.960 1.00 74.00 101 ILE A N 1
ATOM 726 C CA . ILE A 1 101 ? -4.572 6.435 26.871 1.00 74.00 101 ILE A CA 1
ATOM 727 C C . ILE A 1 101 ? -6.002 6.513 27.419 1.00 74.00 101 ILE A C 1
ATOM 729 O O . ILE A 1 101 ? -6.177 6.756 28.612 1.00 74.00 101 ILE A O 1
ATOM 733 N N . THR A 1 102 ? -7.019 6.278 26.587 1.00 76.69 102 THR A N 1
ATOM 734 C CA . THR A 1 102 ? -8.422 6.252 27.031 1.00 76.69 102 THR A CA 1
ATOM 735 C C . THR A 1 102 ? -8.672 5.124 28.028 1.00 76.69 102 THR A C 1
ATOM 737 O O . THR A 1 102 ? -9.198 5.388 29.105 1.00 76.69 102 THR A O 1
ATOM 740 N N . GLN A 1 103 ? -8.201 3.906 27.745 1.00 78.38 103 GLN A N 1
ATOM 741 C CA . GLN A 1 103 ? -8.324 2.778 28.678 1.00 78.38 103 GLN A CA 1
ATOM 742 C C . GLN A 1 103 ? -7.633 3.053 30.019 1.00 78.38 103 GLN A C 1
ATOM 744 O O . GLN A 1 103 ? -8.187 2.749 31.072 1.00 78.38 103 GLN A O 1
ATOM 749 N N . LEU A 1 104 ? -6.451 3.678 30.003 1.00 77.50 104 LEU A N 1
ATOM 750 C CA . LEU A 1 104 ? -5.749 4.070 31.228 1.00 77.50 104 LEU A CA 1
ATOM 751 C C . LEU A 1 104 ? -6.513 5.148 32.008 1.00 77.50 104 LEU A C 1
ATOM 753 O O . LEU A 1 104 ? -6.569 5.090 33.235 1.00 77.50 104 LEU A O 1
ATOM 757 N N . LYS A 1 105 ? -7.125 6.122 31.322 1.00 78.94 105 LYS A N 1
ATOM 758 C CA . LYS A 1 105 ? -7.976 7.138 31.961 1.00 78.94 105 LYS A CA 1
ATOM 759 C C . LYS A 1 105 ? -9.223 6.517 32.587 1.00 78.94 105 LYS A C 1
ATOM 761 O O . LYS A 1 105 ? -9.555 6.868 33.715 1.00 78.94 105 LYS A O 1
ATOM 766 N N . GLU A 1 106 ? -9.878 5.592 31.892 1.00 79.81 106 GLU A N 1
ATOM 767 C CA . GLU A 1 106 ? -11.050 4.869 32.397 1.00 79.81 106 GLU A CA 1
ATOM 768 C C . GLU A 1 106 ? -10.698 3.967 33.585 1.00 79.81 106 GLU A C 1
ATOM 770 O O . GLU A 1 106 ? -11.409 3.980 34.587 1.00 79.81 106 GLU A O 1
ATOM 775 N N . ALA A 1 107 ? -9.574 3.246 33.526 1.00 78.44 107 ALA A N 1
ATOM 776 C CA . ALA A 1 107 ? -9.069 2.453 34.646 1.00 78.44 107 ALA A CA 1
ATOM 777 C C . ALA A 1 107 ? -8.788 3.335 35.873 1.00 78.44 107 ALA A C 1
ATOM 779 O O . ALA A 1 107 ? -9.268 3.048 36.967 1.00 78.44 107 ALA A O 1
ATOM 780 N N . ARG A 1 108 ? -8.119 4.478 35.677 1.00 76.56 108 ARG A N 1
ATOM 781 C CA . ARG A 1 108 ? -7.824 5.439 36.751 1.00 76.56 108 ARG A CA 1
ATOM 782 C C . ARG A 1 108 ? -9.080 6.105 37.322 1.00 76.56 108 ARG A C 1
ATOM 784 O O . ARG A 1 108 ? -9.122 6.436 38.504 1.00 76.56 108 ARG A O 1
ATOM 791 N N . ALA A 1 109 ? -10.103 6.326 36.495 1.00 75.69 109 ALA A N 1
ATOM 792 C CA . ALA A 1 109 ? -11.398 6.836 36.940 1.00 75.69 109 ALA A CA 1
ATOM 793 C C . ALA A 1 109 ? -12.164 5.794 37.771 1.00 75.69 109 ALA A C 1
ATOM 795 O O . ALA A 1 109 ? -12.780 6.157 38.770 1.00 75.69 109 ALA A O 1
ATOM 796 N N . ARG A 1 110 ? -12.075 4.504 37.414 1.00 73.69 110 ARG A N 1
ATOM 797 C CA . ARG A 1 110 ? -12.641 3.396 38.202 1.00 73.69 110 ARG A CA 1
ATOM 798 C C . ARG A 1 110 ? -11.939 3.229 39.550 1.00 73.69 110 ARG A C 1
ATOM 800 O O . ARG A 1 110 ? -12.626 3.092 40.554 1.00 73.69 110 ARG A O 1
ATOM 807 N N . GLU A 1 111 ? -10.610 3.337 39.593 1.00 67.94 111 GLU A N 1
ATOM 808 C CA . GLU A 1 111 ? -9.846 3.328 40.853 1.00 67.94 111 GLU A CA 1
ATOM 809 C C . GLU A 1 111 ? -10.226 4.505 41.765 1.00 67.94 111 GLU A C 1
ATOM 811 O O . GLU A 1 111 ? -10.462 4.320 42.956 1.00 67.94 111 GLU A O 1
ATOM 816 N N . LYS A 1 112 ? -10.366 5.719 41.210 1.00 65.00 112 LYS A N 1
ATOM 817 C CA . LYS A 1 112 ? -10.824 6.887 41.984 1.00 65.00 112 LYS A CA 1
ATOM 818 C C . LYS A 1 112 ? -12.282 6.784 42.439 1.00 65.00 112 LYS A C 1
ATOM 820 O O . LYS A 1 112 ? -12.605 7.300 43.501 1.00 65.00 112 LYS A O 1
ATOM 825 N N . GLY A 1 113 ? -13.147 6.139 41.657 1.00 58.66 113 GLY A N 1
ATOM 826 C CA . GLY A 1 113 ? -14.552 5.913 42.007 1.00 58.66 113 GLY A CA 1
ATOM 827 C C . GLY A 1 113 ? -14.767 4.816 43.056 1.00 58.66 113 GLY A C 1
ATOM 828 O O . GLY A 1 113 ? -15.776 4.843 43.747 1.00 58.66 113 GLY A O 1
ATOM 829 N N . GLN A 1 114 ? -13.824 3.878 43.203 1.00 53.56 114 GLN A N 1
ATOM 830 C CA . GLN A 1 114 ? -13.873 2.813 44.215 1.00 53.56 114 GLN A CA 1
ATOM 831 C C . GLN A 1 114 ? -13.177 3.182 45.538 1.00 53.56 114 GLN A C 1
ATOM 833 O O . GLN A 1 114 ? -13.411 2.522 46.543 1.00 53.56 114 GLN A O 1
ATOM 838 N N . GLY A 1 115 ? -12.358 4.241 45.568 1.00 51.03 115 GLY A N 1
ATOM 839 C CA . GLY A 1 115 ? -11.685 4.727 46.784 1.00 51.03 115 GLY A CA 1
ATOM 840 C C . GLY A 1 115 ? -12.513 5.672 47.667 1.00 51.03 115 GLY A C 1
ATOM 841 O O . GLY A 1 115 ? -12.024 6.113 48.702 1.00 51.03 115 GLY A O 1
ATOM 842 N N . GLY A 1 116 ? -13.740 6.013 47.267 1.00 48.50 116 GLY A N 1
ATOM 843 C CA . GLY A 1 116 ? -14.665 6.815 48.065 1.00 48.50 116 GLY A CA 1
ATOM 844 C C . GLY A 1 116 ? -15.672 5.930 48.787 1.00 48.50 116 GLY A C 1
ATOM 845 O O . GLY A 1 116 ? -16.823 5.874 48.367 1.00 48.50 116 GLY A O 1
ATOM 846 N N . SER A 1 117 ? -15.249 5.231 49.844 1.00 44.91 117 SER A N 1
ATOM 847 C CA . SER A 1 117 ? -16.207 4.752 50.845 1.00 44.91 117 SER A CA 1
ATOM 848 C C . SER A 1 117 ? -16.623 5.962 51.685 1.00 44.91 117 SER A C 1
ATOM 850 O O . SER A 1 117 ? -15.740 6.592 52.272 1.00 44.91 117 SER A O 1
ATOM 852 N N . PRO A 1 118 ? -17.909 6.348 51.708 1.00 52.16 118 PRO A N 1
ATOM 853 C CA . PRO A 1 118 ? -18.399 7.320 52.665 1.00 52.16 118 PRO A CA 1
ATOM 854 C C . PRO A 1 118 ? -18.541 6.606 54.013 1.00 52.16 118 PRO A C 1
ATOM 856 O O . PRO A 1 118 ? -19.463 5.813 54.197 1.00 52.16 118 PRO A O 1
ATOM 859 N N . GLU A 1 119 ? -17.605 6.866 54.920 1.00 41.59 119 GLU A N 1
ATOM 860 C CA . GLU A 1 119 ? -17.823 6.726 56.365 1.00 41.59 119 GLU A CA 1
ATOM 861 C C . GLU A 1 119 ? -17.902 8.118 56.993 1.00 41.59 119 GLU A C 1
ATOM 863 O O . GLU A 1 119 ? -17.081 8.986 56.605 1.00 41.59 119 GLU A O 1
#

Secondary structure (DSSP, 8-state):
--SHHHHHHHHHHHHHHHHHHHHHHHHHHHHHHHH-TT--HHHHHHHHHHHHHHHHHHHHHHHHHH-GGGHHHHHHHHHHHHHHHHHHHHHHHHHHHHHHHHHHHHHHHHHHHHS----

Foldseek 3Di:
DPPVVVVVLVVLVVQLVVLVVQLVVLVVVLVVLVVDPPRDPVVNVLSVLLNVLSVQLNVLSCCLNPPVVCVVVSVVSNVSSVVSVVVSVVVVVVVVVVVVVVVVVVVVVVVVVVPDDPD